Protein AF-A0A9X8VE64-F1 (afdb_monomer_lite)

Foldseek 3Di:
DDKFDDQQLDQDQDVQANRVVLVVVLVVPQDDDWDQDPQSIIDSPPDDPVCVVVNVVSCVNRVSDDPPDDPLRSPDHWDCAPDPDPPHPDDTSVVVVVVSVVVVVVVVVD

pLDDT: mean 97.13, std 4.11, range [59.72, 98.75]

Secondary structure (DSSP, 8-state):
-EEEP-GGG---EETTEEHHHHHHHHHHH--S-EEE-TTS-EEE-S--GGGHHHHHHHHHHTTS--TT--HHHHT------TTT-TT-SS--TTTHHHHHHHHHHHHTT-

Radius of gyration: 15.54 Å; chains: 1; bounding box: 37×33×43 Å

Sequence (110 aa):
HLTLFIENGRLLDYPGRPLKTGMAEIAKIHKGDFRLTANQNVIIAGVQESEKAKIEALARDHGLIDDEISEQRKNSMACVSFPTCPLAMAEAERFLPQFVTKVEGIMHRH

Organism: Serratia marcescens (NCBI:txid615)

InterPro domains:
  IPR005117 Nitrite/Sulfite reductase ferredoxin-like domain [PF03460] (1-59)
  IPR036136 Nitrite/Sulfite reductase ferredoxin-like domain superfamily [SSF55124] (1-67)
  IPR045169 Nitrite and sulphite reductase 4Fe-4S domain containing protein [PTHR11493] (1-109)
  IPR045854 Nitrite and sulphite reductase 4Fe-4S domain-like superfamily [G3DSA:3.30.413.10] (70-110)
  IPR045854 Nitrite and sulphite reductase 4Fe-4S domain-like superfamily [SSF56014] (74-108)

Structure (mmCIF, N/CA/C/O backbone):
data_AF-A0A9X8VE64-F1
#
_entry.id   AF-A0A9X8VE64-F1
#
loop_
_atom_site.group_PDB
_atom_site.id
_atom_site.type_symbol
_atom_site.label_atom_id
_atom_site.label_alt_id
_atom_site.label_comp_id
_atom_site.label_asym_id
_atom_site.label_entity_id
_atom_site.label_seq_id
_atom_site.pdbx_PDB_ins_code
_atom_site.Cartn_x
_atom_site.Cartn_y
_atom_site.Cartn_z
_atom_site.occupancy
_atom_site.B_iso_or_equiv
_atom_site.auth_seq_id
_atom_site.auth_comp_id
_atom_site.auth_asym_id
_atom_site.auth_atom_id
_atom_site.pdbx_PDB_model_num
ATOM 1 N N . HIS A 1 1 ? -0.263 1.309 16.968 1.00 86.81 1 HIS A N 1
ATOM 2 C CA . HIS A 1 1 ? -0.471 1.804 15.593 1.00 86.81 1 HIS A CA 1
ATOM 3 C C . HIS A 1 1 ? -0.352 0.612 14.660 1.00 86.81 1 HIS A C 1
ATOM 5 O O . HIS A 1 1 ? 0.259 -0.369 15.066 1.00 86.81 1 HIS A O 1
ATOM 11 N N . LEU A 1 2 ? -0.944 0.680 13.472 1.00 95.75 2 LEU A N 1
ATOM 12 C CA . LEU A 1 2 ? -0.846 -0.357 12.443 1.00 95.75 2 LEU A CA 1
ATOM 13 C C . LEU A 1 2 ? -0.309 0.293 11.168 1.00 95.75 2 LEU A C 1
ATOM 15 O O . LEU A 1 2 ? -0.885 1.276 10.710 1.00 95.75 2 LEU A O 1
ATOM 19 N N . THR A 1 3 ? 0.799 -0.210 10.633 1.00 97.62 3 THR A N 1
ATOM 20 C CA . THR A 1 3 ? 1.370 0.269 9.367 1.00 97.62 3 THR A CA 1
ATOM 21 C C . THR A 1 3 ? 0.950 -0.680 8.259 1.00 97.62 3 THR A C 1
ATOM 23 O O . THR A 1 3 ? 1.215 -1.874 8.348 1.00 97.62 3 THR A O 1
ATOM 26 N N . LEU A 1 4 ? 0.301 -0.147 7.230 1.00 98.25 4 LEU A N 1
ATOM 27 C CA . LEU A 1 4 ? -0.159 -0.900 6.071 1.00 98.25 4 LEU A CA 1
ATOM 28 C C . LEU A 1 4 ? 0.802 -0.663 4.913 1.00 98.25 4 LEU A C 1
ATOM 30 O O . LEU A 1 4 ? 1.019 0.486 4.515 1.00 98.25 4 LEU A O 1
ATOM 34 N N . PHE A 1 5 ? 1.375 -1.744 4.387 1.00 98.50 5 PHE A N 1
ATOM 35 C CA . PHE A 1 5 ? 2.132 -1.685 3.145 1.00 98.50 5 PHE A CA 1
ATOM 36 C C . PHE A 1 5 ? 1.164 -1.499 1.976 1.00 98.50 5 PHE A C 1
ATOM 38 O O . PHE A 1 5 ? 0.249 -2.298 1.799 1.00 98.50 5 PHE A O 1
ATOM 45 N N . ILE A 1 6 ? 1.377 -0.459 1.173 1.00 98.31 6 ILE A N 1
ATOM 46 C CA . ILE A 1 6 ? 0.587 -0.172 -0.021 1.00 98.31 6 ILE A CA 1
ATOM 47 C C . ILE A 1 6 ? 1.554 -0.111 -1.198 1.00 98.31 6 ILE A C 1
ATOM 49 O O . ILE A 1 6 ? 2.340 0.829 -1.308 1.00 98.31 6 ILE A O 1
ATOM 53 N N . GLU A 1 7 ? 1.497 -1.096 -2.095 1.00 98.25 7 GLU A N 1
ATOM 54 C CA . GLU A 1 7 ? 2.387 -1.139 -3.258 1.00 98.25 7 GLU A CA 1
ATOM 55 C C . GLU A 1 7 ? 2.228 0.143 -4.099 1.00 98.25 7 GLU A C 1
ATOM 57 O O . GLU A 1 7 ? 1.132 0.487 -4.553 1.00 98.25 7 GLU A O 1
ATOM 62 N N . ASN A 1 8 ? 3.329 0.889 -4.246 1.00 98.44 8 ASN A N 1
ATOM 63 C CA . ASN A 1 8 ? 3.395 2.214 -4.877 1.00 98.44 8 ASN A CA 1
ATOM 64 C C . ASN A 1 8 ? 2.464 3.294 -4.276 1.00 98.44 8 ASN A C 1
ATOM 66 O O . ASN A 1 8 ? 2.147 4.283 -4.939 1.00 98.44 8 ASN A O 1
ATOM 70 N N . GLY A 1 9 ? 1.946 3.100 -3.059 1.00 98.25 9 GLY A N 1
ATOM 71 C CA . GLY A 1 9 ? 0.939 3.987 -2.465 1.00 98.25 9 GLY A CA 1
ATOM 72 C C . GLY A 1 9 ? -0.385 4.055 -3.236 1.00 98.25 9 GLY A C 1
ATOM 73 O O . GLY A 1 9 ? -1.180 4.976 -3.025 1.00 98.25 9 GLY A O 1
ATOM 74 N N . ARG A 1 10 ? -0.649 3.105 -4.145 1.00 98.38 10 ARG A N 1
ATOM 75 C CA . ARG A 1 10 ? -1.828 3.117 -5.018 1.00 98.38 10 ARG A CA 1
ATOM 76 C C . ARG A 1 10 ? -3.026 2.427 -4.358 1.00 98.38 10 ARG A C 1
ATOM 78 O O . ARG A 1 10 ? -3.220 1.221 -4.485 1.00 98.38 10 ARG A O 1
ATOM 85 N N . LEU A 1 11 ? -3.885 3.218 -3.715 1.00 98.00 11 LEU A N 1
ATOM 86 C CA . LEU A 1 11 ? -5.163 2.749 -3.165 1.00 98.00 11 LEU A CA 1
ATOM 87 C C . LEU A 1 11 ? -6.253 2.683 -4.243 1.00 98.00 11 LEU A C 1
ATOM 89 O O . LEU A 1 11 ? -6.858 3.696 -4.603 1.00 98.00 11 LEU A O 1
ATOM 93 N N . LEU A 1 12 ? -6.525 1.474 -4.725 1.00 98.25 12 LEU A N 1
ATOM 94 C CA . LEU A 1 12 ? -7.621 1.158 -5.637 1.00 98.25 12 LEU A CA 1
ATOM 95 C C . LEU A 1 12 ? -8.289 -0.147 -5.193 1.00 98.25 12 LEU A C 1
ATOM 97 O O . LEU A 1 12 ? -7.656 -0.975 -4.538 1.00 98.25 12 LEU A O 1
ATOM 101 N N . ASP A 1 13 ? -9.553 -0.337 -5.560 1.00 98.38 13 ASP A N 1
ATOM 102 C CA . ASP A 1 13 ? -10.195 -1.637 -5.403 1.00 98.38 13 ASP A CA 1
ATOM 103 C C . ASP A 1 13 ? -9.811 -2.538 -6.577 1.00 98.38 13 ASP A C 1
ATOM 105 O O . ASP A 1 13 ? -10.180 -2.282 -7.725 1.00 98.38 13 ASP A O 1
ATOM 109 N N . TYR A 1 14 ? -9.045 -3.586 -6.281 1.00 95.94 14 TYR A N 1
ATOM 110 C CA . TYR A 1 14 ? -8.693 -4.637 -7.231 1.00 95.94 14 TYR A CA 1
ATOM 111 C C . TYR A 1 14 ? -9.621 -5.848 -7.052 1.00 95.94 14 TYR A C 1
ATOM 113 O O . TYR A 1 14 ? -10.167 -6.044 -5.960 1.00 95.94 14 TYR A O 1
ATOM 121 N N . PRO A 1 15 ? -9.780 -6.715 -8.071 1.00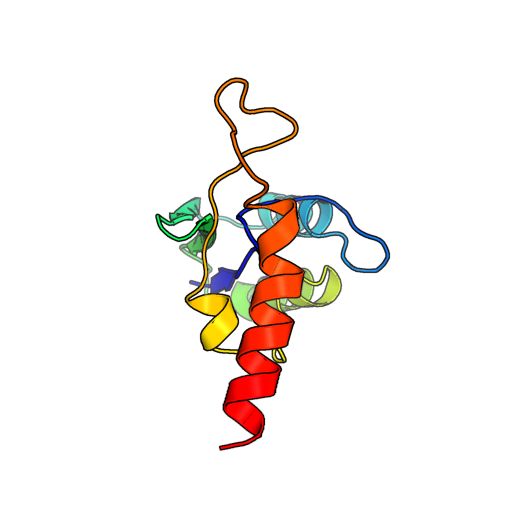 94.88 15 PRO A N 1
ATOM 122 C CA . PRO A 1 15 ? -10.498 -7.977 -7.906 1.00 94.88 15 PRO A CA 1
ATOM 123 C C . PRO A 1 15 ? -9.927 -8.787 -6.732 1.00 94.88 15 PRO A C 1
ATOM 125 O O . PRO A 1 15 ? -8.735 -9.084 -6.707 1.00 94.88 15 PRO A O 1
ATOM 128 N N . GLY A 1 16 ? -10.763 -9.091 -5.735 1.00 92.00 16 GLY A N 1
ATOM 129 C CA . GLY A 1 16 ? -10.362 -9.822 -4.525 1.00 92.00 16 GLY A CA 1
ATOM 130 C C . GLY A 1 16 ? -9.502 -9.041 -3.520 1.00 92.00 16 GLY A C 1
ATOM 131 O O . GLY A 1 16 ? -9.169 -9.592 -2.479 1.00 92.00 16 GLY A O 1
ATOM 132 N N . ARG A 1 17 ? -9.151 -7.774 -3.793 1.00 94.75 17 ARG A N 1
ATOM 133 C CA . ARG A 1 17 ? -8.397 -6.894 -2.878 1.00 94.75 17 ARG A CA 1
ATOM 134 C C . ARG A 1 17 ? -8.960 -5.465 -2.908 1.00 94.75 17 ARG A C 1
ATOM 136 O O . ARG A 1 17 ? -8.384 -4.586 -3.559 1.00 94.75 17 ARG A O 1
ATOM 143 N N . PRO A 1 18 ? -10.116 -5.220 -2.269 1.00 97.81 18 PRO A N 1
ATOM 144 C CA . PRO A 1 18 ? -10.781 -3.919 -2.260 1.00 97.81 18 PRO A CA 1
ATOM 145 C C . PRO A 1 18 ? -10.104 -2.922 -1.290 1.00 97.81 18 PRO A C 1
ATOM 147 O O . PRO A 1 18 ? -10.687 -2.520 -0.281 1.00 97.81 18 PRO A O 1
ATOM 150 N N . LEU A 1 19 ? -8.857 -2.521 -1.581 1.00 98.44 19 LEU A N 1
ATOM 151 C CA . LEU A 1 19 ? -8.009 -1.726 -0.676 1.00 98.44 19 LEU A CA 1
ATOM 152 C C . LEU A 1 19 ? -8.611 -0.357 -0.333 1.00 98.44 19 LEU A C 1
ATOM 154 O O . LEU A 1 19 ? -8.541 0.095 0.812 1.00 98.44 19 LEU A O 1
ATOM 158 N N . LYS A 1 20 ? -9.185 0.331 -1.327 1.00 98.62 20 LYS A N 1
ATOM 159 C CA . LYS A 1 20 ? -9.739 1.679 -1.147 1.00 98.62 20 LYS A CA 1
ATOM 160 C C . LYS A 1 20 ? -11.016 1.621 -0.316 1.00 98.62 20 LYS A C 1
ATOM 162 O O . LYS A 1 20 ? -11.206 2.476 0.549 1.00 98.62 20 LYS A O 1
ATOM 167 N N . THR A 1 21 ? -11.850 0.612 -0.542 1.00 98.69 21 THR A N 1
ATOM 168 C CA . THR A 1 21 ? -13.018 0.332 0.296 1.00 98.69 21 THR A CA 1
ATOM 169 C C . THR A 1 21 ? -12.596 -0.040 1.718 1.00 98.69 21 THR A C 1
ATOM 171 O O . THR A 1 21 ? -13.104 0.557 2.662 1.00 98.69 21 THR A O 1
ATOM 174 N N . GLY A 1 22 ? -11.594 -0.906 1.898 1.00 98.38 22 GLY A N 1
ATOM 175 C CA . GLY A 1 22 ? -11.083 -1.266 3.226 1.00 98.38 22 GLY A CA 1
ATOM 176 C C . GLY A 1 22 ? -10.578 -0.066 4.025 1.00 98.38 22 GLY A C 1
ATOM 177 O O . GLY A 1 22 ? -10.955 0.121 5.182 1.00 98.38 22 GLY A O 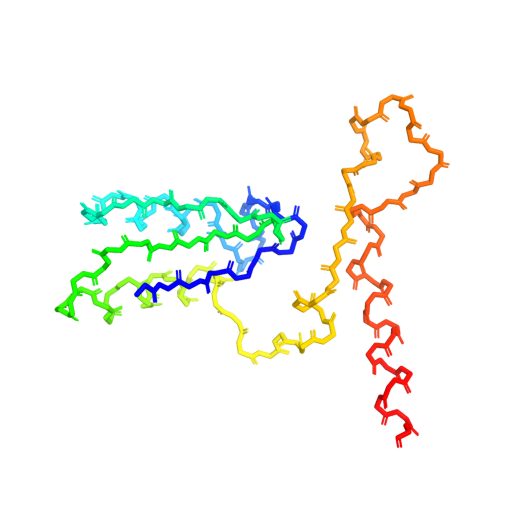1
ATOM 178 N N . MET A 1 23 ? -9.800 0.815 3.388 1.00 98.50 23 MET A N 1
ATOM 179 C CA . MET A 1 23 ? -9.362 2.068 4.010 1.00 98.50 23 MET A CA 1
ATOM 180 C C . MET A 1 23 ? -10.546 2.968 4.385 1.00 98.50 23 MET A C 1
ATOM 182 O O . MET A 1 23 ? -10.520 3.596 5.444 1.00 98.50 23 MET A O 1
ATOM 186 N N . ALA A 1 24 ? -11.593 3.018 3.555 1.00 98.56 24 ALA A N 1
ATOM 187 C CA . ALA A 1 24 ? -12.805 3.780 3.847 1.00 98.56 24 ALA A CA 1
ATOM 188 C C . ALA A 1 24 ? -13.603 3.190 5.026 1.00 98.56 24 ALA A C 1
ATOM 190 O O . ALA A 1 24 ? -14.083 3.953 5.863 1.00 98.56 24 ALA A O 1
ATOM 191 N N . GLU A 1 25 ? -13.713 1.863 5.148 1.00 98.56 25 GLU A N 1
ATOM 192 C CA . GLU A 1 25 ? -14.373 1.215 6.293 1.00 98.56 25 GLU A CA 1
ATOM 193 C C . GLU A 1 25 ? -13.611 1.447 7.600 1.00 98.56 25 GLU A C 1
ATOM 195 O O . GLU A 1 25 ? -14.210 1.798 8.620 1.00 98.56 25 GLU A O 1
ATOM 200 N N . ILE A 1 26 ? -12.279 1.352 7.564 1.00 98.44 26 ILE A N 1
ATOM 201 C CA . ILE A 1 26 ? -11.427 1.701 8.706 1.00 98.44 26 ILE A CA 1
ATOM 202 C C . ILE A 1 26 ? -11.636 3.172 9.087 1.00 98.44 26 ILE A C 1
ATOM 204 O O . ILE A 1 26 ? -11.804 3.477 10.268 1.00 98.44 26 ILE A O 1
ATOM 208 N N . ALA A 1 27 ? -11.692 4.084 8.110 1.00 98.31 27 ALA A N 1
ATOM 209 C CA . ALA A 1 27 ? -11.891 5.515 8.351 1.00 98.31 27 ALA A CA 1
ATOM 210 C C . ALA A 1 27 ? -13.212 5.835 9.070 1.00 98.31 27 ALA A C 1
ATOM 212 O O . ALA A 1 27 ? -13.264 6.777 9.857 1.00 98.31 27 ALA A O 1
ATOM 213 N N . LYS A 1 28 ? -14.277 5.055 8.840 1.00 98.25 28 LYS A N 1
ATOM 214 C CA . LYS A 1 28 ? -15.579 5.253 9.503 1.00 98.25 28 LYS A CA 1
ATOM 215 C C . LYS A 1 28 ? -15.536 4.966 11.004 1.00 98.25 28 LYS A C 1
ATOM 217 O O . LYS A 1 28 ? -16.301 5.563 11.762 1.00 98.25 28 LYS A O 1
ATOM 222 N N . ILE A 1 29 ? -14.690 4.028 11.434 1.00 97.00 29 ILE A N 1
ATOM 223 C CA . ILE A 1 29 ? -14.653 3.569 12.830 1.00 97.00 29 ILE A CA 1
ATOM 224 C C . ILE A 1 29 ? -13.457 4.110 13.612 1.00 97.00 29 ILE A C 1
ATOM 226 O O . ILE A 1 29 ? -13.559 4.286 14.828 1.00 97.00 29 ILE A O 1
ATOM 230 N N . HIS A 1 30 ? -12.341 4.377 12.930 1.00 97.94 30 HIS A N 1
ATOM 231 C CA . HIS A 1 30 ? -11.099 4.812 13.552 1.00 97.94 30 HIS A CA 1
ATOM 232 C C . HIS A 1 30 ? -11.274 6.176 14.226 1.00 97.94 30 HIS A C 1
ATOM 234 O O . HIS A 1 30 ? -11.939 7.066 13.702 1.00 97.94 30 HIS A O 1
ATOM 240 N N . LYS A 1 31 ? -10.703 6.326 15.425 1.00 96.44 31 LYS A N 1
ATOM 241 C CA . LYS A 1 31 ? -10.834 7.538 16.258 1.00 96.44 31 LYS A CA 1
ATOM 242 C C . LYS A 1 31 ? -9.573 8.398 16.298 1.00 96.44 31 LYS A C 1
ATOM 244 O O . LYS A 1 31 ? -9.615 9.485 16.861 1.00 96.44 31 LYS A O 1
ATOM 249 N N . GLY A 1 32 ? -8.464 7.888 15.769 1.00 96.69 32 GLY A N 1
ATOM 250 C CA . GLY A 1 32 ? -7.223 8.641 15.621 1.00 96.69 32 GLY A CA 1
ATOM 251 C C . GLY A 1 32 ? -7.053 9.154 14.195 1.00 96.69 32 GLY A C 1
ATOM 252 O O . GLY A 1 32 ? -8.022 9.330 13.464 1.00 96.69 32 GLY A O 1
ATOM 253 N N . ASP A 1 33 ? -5.797 9.301 13.783 1.00 98.00 33 ASP A N 1
ATOM 254 C CA . ASP A 1 33 ? -5.443 9.832 12.467 1.00 98.00 33 ASP A CA 1
ATOM 255 C C . ASP A 1 33 ? -4.823 8.763 11.564 1.00 98.00 33 ASP A C 1
ATOM 257 O O . ASP A 1 33 ? -4.249 7.769 12.032 1.00 98.00 33 ASP A O 1
ATOM 261 N N . PHE A 1 34 ? -4.857 9.021 10.258 1.00 98.56 34 PHE A N 1
ATOM 262 C CA . PHE A 1 34 ? -3.963 8.373 9.305 1.00 98.56 34 PHE A CA 1
ATOM 263 C C . PHE A 1 34 ? -2.709 9.217 9.098 1.00 98.56 34 PHE A C 1
ATOM 265 O O . PHE A 1 34 ? -2.779 10.440 8.992 1.00 98.56 34 PHE A O 1
ATOM 272 N N . ARG A 1 35 ? -1.551 8.564 9.004 1.00 98.62 35 ARG A N 1
ATOM 273 C CA . ARG A 1 35 ? -0.276 9.222 8.694 1.00 98.62 35 ARG A CA 1
ATOM 274 C C . ARG A 1 35 ? 0.293 8.627 7.420 1.00 98.62 35 ARG A C 1
ATOM 276 O O . ARG A 1 35 ? 0.568 7.430 7.370 1.00 98.62 35 ARG A O 1
ATOM 283 N N . LEU A 1 36 ? 0.467 9.463 6.405 1.00 98.56 36 LEU A N 1
ATOM 284 C CA . LEU A 1 36 ? 1.166 9.078 5.185 1.00 98.56 36 LEU A CA 1
ATOM 285 C C . LEU A 1 36 ? 2.666 9.039 5.471 1.00 98.56 36 LEU A C 1
ATOM 287 O O . LEU A 1 36 ? 3.205 9.929 6.130 1.00 98.56 36 LEU A O 1
ATOM 291 N N . THR A 1 37 ? 3.332 7.993 5.001 1.00 98.62 37 THR A N 1
ATOM 292 C CA . THR A 1 37 ? 4.776 7.818 5.186 1.00 98.62 37 THR A CA 1
ATOM 293 C C . THR A 1 37 ? 5.546 8.255 3.944 1.00 98.62 37 THR A C 1
ATOM 295 O O . THR A 1 37 ? 5.009 8.261 2.837 1.00 98.62 37 THR A O 1
ATOM 298 N N . ALA A 1 38 ? 6.837 8.548 4.107 1.00 98.62 38 ALA A N 1
ATOM 299 C CA . ALA A 1 38 ? 7.729 8.817 2.978 1.00 98.62 38 ALA A CA 1
ATOM 300 C C . ALA A 1 38 ? 7.975 7.584 2.080 1.00 98.62 38 ALA A C 1
ATOM 302 O O . ALA A 1 38 ? 8.419 7.743 0.950 1.00 98.62 38 ALA A O 1
ATOM 303 N N . ASN A 1 39 ? 7.627 6.379 2.550 1.00 98.44 39 ASN A N 1
ATOM 304 C CA . ASN A 1 39 ? 7.709 5.124 1.793 1.00 98.44 39 ASN A CA 1
ATOM 305 C C . ASN A 1 39 ? 6.375 4.766 1.114 1.00 98.44 39 ASN A C 1
ATOM 307 O O . ASN A 1 39 ? 6.092 3.594 0.904 1.00 98.44 39 ASN A O 1
ATOM 311 N N . GLN A 1 40 ? 5.513 5.757 0.852 1.00 98.50 40 GLN A N 1
ATOM 312 C CA . GLN A 1 40 ? 4.209 5.598 0.182 1.00 98.50 40 GLN A CA 1
ATOM 313 C C . GLN A 1 40 ? 3.180 4.712 0.921 1.00 98.50 40 GLN A C 1
ATOM 315 O O . GLN A 1 40 ? 2.077 4.492 0.430 1.00 98.50 40 GLN A O 1
ATOM 320 N N . ASN A 1 41 ? 3.494 4.272 2.139 1.00 98.56 41 ASN A N 1
ATOM 321 C CA . ASN A 1 41 ? 2.614 3.496 3.013 1.00 98.56 41 ASN A CA 1
ATOM 322 C C . ASN A 1 41 ? 1.727 4.394 3.890 1.00 98.56 41 ASN A C 1
ATOM 324 O O . ASN A 1 41 ? 1.978 5.600 4.020 1.00 98.56 41 ASN A O 1
ATOM 328 N N . VAL A 1 42 ? 0.736 3.791 4.555 1.00 98.62 42 VAL A N 1
ATOM 329 C CA . VAL A 1 42 ? -0.189 4.479 5.473 1.00 98.62 42 VAL A CA 1
ATOM 330 C C . VAL A 1 42 ? -0.116 3.872 6.873 1.00 98.62 42 VAL A C 1
ATOM 332 O O . VAL A 1 42 ? -0.156 2.657 7.040 1.00 98.62 42 VAL A O 1
ATOM 335 N N . ILE A 1 43 ? -0.049 4.718 7.902 1.00 98.69 43 ILE A N 1
ATOM 336 C CA . ILE A 1 43 ? -0.137 4.312 9.309 1.00 98.69 43 ILE A CA 1
ATOM 337 C C . ILE A 1 43 ? -1.515 4.675 9.856 1.00 98.69 43 ILE A C 1
ATOM 339 O O . ILE A 1 43 ? -1.902 5.842 9.842 1.00 98.69 43 ILE A O 1
ATOM 343 N N . ILE A 1 44 ? -2.207 3.696 10.433 1.00 98.50 44 ILE A N 1
ATOM 344 C CA . ILE A 1 44 ? -3.386 3.883 11.280 1.00 98.50 44 ILE A CA 1
ATOM 345 C C . ILE A 1 44 ? -2.887 4.168 12.701 1.00 98.50 44 ILE A C 1
ATOM 347 O O . ILE A 1 44 ? -2.479 3.272 13.456 1.00 98.50 44 ILE A O 1
ATOM 351 N N . ALA A 1 45 ? -2.818 5.453 13.047 1.00 98.25 45 ALA A N 1
ATOM 352 C CA . ALA A 1 45 ? -2.199 5.935 14.274 1.00 98.25 45 ALA A CA 1
ATOM 353 C C . ALA A 1 45 ? -3.228 6.157 15.389 1.00 98.25 45 ALA A C 1
ATOM 355 O O . ALA A 1 45 ? -4.368 6.517 15.132 1.00 98.25 45 ALA A O 1
ATOM 356 N N . GLY A 1 46 ? -2.824 5.961 16.648 1.00 97.06 46 GLY A N 1
ATOM 357 C CA . GLY A 1 46 ? -3.718 6.188 17.794 1.00 97.06 46 GLY A CA 1
ATOM 358 C C . GLY A 1 46 ? -4.843 5.156 17.947 1.00 97.06 46 GLY A C 1
ATOM 359 O O . GLY A 1 46 ? -5.874 5.464 18.531 1.00 97.06 46 GLY A O 1
ATOM 360 N N . VAL A 1 47 ? -4.670 3.938 17.420 1.00 97.00 47 VAL A N 1
ATOM 361 C CA . VAL A 1 47 ? -5.629 2.837 17.626 1.00 97.00 47 VAL A CA 1
ATOM 362 C C . VAL A 1 47 ? -5.630 2.429 19.101 1.00 97.00 47 VAL A C 1
ATOM 364 O O . VAL A 1 47 ? -4.591 2.008 19.620 1.00 97.00 47 VAL A O 1
ATOM 367 N N . GLN A 1 48 ? -6.787 2.556 19.755 1.00 95.62 48 GLN A N 1
ATOM 368 C CA . GLN A 1 48 ? -7.004 2.077 21.121 1.00 95.62 48 GLN A CA 1
ATOM 369 C C . GLN A 1 48 ? -6.856 0.557 21.181 1.00 95.62 48 GLN A C 1
ATOM 371 O O . GLN A 1 48 ? -7.180 -0.142 20.223 1.00 95.62 48 GLN A O 1
ATOM 376 N N . GLU A 1 49 ? -6.382 0.032 22.309 1.00 95.81 49 GLU A N 1
ATOM 377 C CA . GLU A 1 49 ? -6.117 -1.401 22.451 1.00 95.81 49 GLU A CA 1
ATOM 378 C C . GLU A 1 49 ? -7.353 -2.273 22.196 1.00 95.81 49 GLU A C 1
ATOM 380 O O . GLU A 1 49 ? -7.248 -3.267 21.480 1.00 95.81 49 GLU A O 1
ATOM 385 N N . SER A 1 50 ? -8.525 -1.840 22.670 1.00 96.25 50 SER A N 1
ATOM 386 C CA . SER A 1 50 ? -9.809 -2.517 22.450 1.00 96.25 50 SER A CA 1
ATOM 387 C C . SER A 1 50 ? -10.242 -2.576 20.981 1.00 96.25 50 SER A C 1
ATOM 389 O O . SER A 1 50 ? -10.984 -3.475 20.601 1.00 96.25 50 SER A O 1
ATOM 391 N N . GLU A 1 51 ? -9.771 -1.652 20.139 1.00 96.44 51 GLU A N 1
ATOM 392 C CA . GLU A 1 51 ? -10.151 -1.567 18.723 1.00 96.44 51 GLU A CA 1
ATOM 393 C C . GLU A 1 51 ? -9.150 -2.268 17.792 1.00 96.44 51 GLU A C 1
ATOM 395 O O . GLU A 1 51 ? -9.437 -2.435 16.605 1.00 96.44 51 GLU A O 1
ATOM 400 N N . LYS A 1 52 ? -7.981 -2.703 18.296 1.00 95.69 52 LYS A N 1
ATOM 401 C CA . LYS A 1 52 ? -6.913 -3.299 17.470 1.00 95.69 52 LYS A CA 1
ATOM 402 C C . LYS A 1 52 ? -7.413 -4.475 16.634 1.00 95.69 52 LYS A C 1
ATOM 404 O O . LYS A 1 52 ? -7.228 -4.465 15.423 1.00 95.69 52 LYS A O 1
ATOM 409 N N . ALA A 1 53 ? -8.086 -5.437 17.267 1.00 97.00 53 ALA A N 1
ATOM 410 C CA . ALA A 1 53 ? -8.575 -6.639 16.592 1.00 97.00 53 ALA A CA 1
ATOM 411 C C . ALA A 1 53 ? -9.582 -6.312 15.478 1.00 97.00 53 ALA A C 1
ATOM 413 O O . ALA A 1 53 ? -9.542 -6.906 14.407 1.00 97.00 53 ALA A O 1
ATOM 414 N N . LYS A 1 54 ? -10.454 -5.325 15.704 1.00 97.69 54 LYS A N 1
ATOM 415 C CA . LYS A 1 54 ? -11.462 -4.899 14.728 1.00 97.69 54 LYS A CA 1
ATOM 416 C C . LYS A 1 54 ? -10.836 -4.196 13.522 1.00 97.69 54 LYS A C 1
ATOM 418 O O . LYS A 1 54 ? -11.219 -4.465 12.388 1.00 97.69 54 LYS A O 1
ATOM 423 N N . ILE A 1 55 ? -9.878 -3.301 13.767 1.00 98.19 55 ILE A N 1
ATOM 424 C CA . ILE A 1 55 ? -9.141 -2.594 12.710 1.00 98.19 55 ILE A CA 1
ATOM 425 C C . ILE A 1 55 ? -8.303 -3.581 11.890 1.00 98.19 55 ILE A C 1
ATOM 427 O O . ILE A 1 55 ? -8.288 -3.494 10.665 1.00 98.19 55 ILE A O 1
ATOM 431 N N . GLU A 1 56 ? -7.632 -4.528 12.550 1.00 98.12 56 GLU A N 1
ATOM 432 C CA . GLU A 1 56 ? -6.850 -5.562 11.873 1.00 98.12 56 GLU A CA 1
ATOM 433 C C . GLU A 1 56 ? -7.734 -6.496 11.041 1.00 98.12 56 GLU A C 1
ATOM 435 O O . GLU A 1 56 ? -7.391 -6.771 9.894 1.00 98.12 56 GLU A O 1
ATOM 440 N N . ALA A 1 57 ? -8.888 -6.921 11.566 1.00 98.12 57 ALA A N 1
ATOM 441 C CA . ALA A 1 57 ? -9.846 -7.737 10.821 1.00 98.12 57 ALA A CA 1
ATOM 442 C C . ALA A 1 57 ? -10.292 -7.035 9.530 1.00 98.12 57 ALA A C 1
ATOM 444 O O . ALA A 1 57 ? -10.146 -7.599 8.452 1.00 98.12 57 ALA A O 1
ATOM 445 N N . LEU A 1 58 ? -10.707 -5.763 9.607 1.00 98.06 58 LEU A N 1
ATOM 446 C CA . LEU A 1 58 ? -11.057 -4.986 8.412 1.00 98.06 58 LEU A CA 1
ATOM 447 C C . LEU A 1 58 ? -9.895 -4.878 7.420 1.00 98.06 58 LEU A C 1
ATOM 449 O O . LEU A 1 58 ? -10.112 -4.979 6.212 1.00 98.06 58 LEU A O 1
ATOM 453 N N . ALA A 1 59 ? -8.674 -4.666 7.918 1.00 98.19 59 ALA A N 1
ATOM 454 C CA . ALA A 1 59 ? -7.494 -4.575 7.070 1.00 98.19 59 ALA A CA 1
ATOM 455 C C . ALA A 1 59 ? -7.213 -5.901 6.342 1.00 98.19 59 ALA A C 1
ATOM 457 O O . ALA A 1 59 ? -6.949 -5.888 5.140 1.00 98.19 59 ALA A O 1
ATOM 458 N N . ARG A 1 60 ? -7.324 -7.042 7.030 1.00 97.94 60 ARG A N 1
ATOM 459 C CA . ARG A 1 60 ? -7.156 -8.379 6.436 1.00 97.94 60 ARG A CA 1
ATOM 460 C C . ARG A 1 60 ? -8.274 -8.712 5.449 1.00 97.94 60 ARG A C 1
ATOM 462 O O . ARG A 1 60 ? -7.976 -9.077 4.316 1.00 97.94 60 ARG A O 1
ATOM 469 N N . ASP A 1 61 ? -9.533 -8.488 5.823 1.00 97.62 61 ASP A N 1
ATOM 470 C CA . ASP A 1 61 ? -10.713 -8.791 4.995 1.00 97.62 61 ASP A CA 1
ATOM 471 C C . ASP A 1 61 ? -10.704 -8.053 3.646 1.00 97.62 61 ASP A C 1
ATOM 473 O O . ASP A 1 61 ? -11.255 -8.537 2.657 1.00 97.62 61 ASP A O 1
ATOM 477 N N . HIS A 1 62 ? -10.060 -6.883 3.587 1.00 98.25 62 HIS A N 1
ATOM 478 C CA . HIS A 1 62 ? -9.954 -6.073 2.371 1.00 98.25 62 HIS A CA 1
ATOM 479 C C . HIS A 1 62 ? -8.597 -6.199 1.658 1.00 98.25 62 HIS A C 1
ATOM 481 O O . HIS A 1 62 ? -8.373 -5.512 0.659 1.00 98.25 62 HIS A O 1
ATOM 487 N N . GLY A 1 63 ? -7.693 -7.061 2.139 1.00 97.12 63 GLY A N 1
ATOM 488 C CA . GLY A 1 63 ? -6.383 -7.307 1.527 1.00 97.12 63 GLY A CA 1
ATOM 489 C C . GLY A 1 63 ? -5.344 -6.201 1.747 1.00 97.12 63 GLY A C 1
ATOM 490 O O . GLY A 1 63 ? -4.394 -6.100 0.975 1.00 97.12 63 GLY A O 1
ATOM 491 N N . LEU A 1 64 ? -5.518 -5.354 2.768 1.00 97.94 64 LEU A N 1
ATOM 492 C CA . LEU A 1 64 ? -4.536 -4.335 3.180 1.00 97.94 64 LEU A CA 1
ATOM 493 C C . LEU A 1 64 ? -3.378 -4.923 4.001 1.00 97.94 64 LEU A C 1
ATOM 495 O O . LEU A 1 64 ? -2.339 -4.278 4.142 1.00 97.94 64 LEU A O 1
ATOM 499 N N . ILE A 1 65 ? -3.569 -6.116 4.567 1.00 97.69 65 ILE A N 1
ATOM 500 C CA . ILE A 1 65 ? -2.517 -6.910 5.200 1.00 97.69 65 ILE A CA 1
ATOM 501 C C . ILE A 1 65 ? -2.379 -8.204 4.413 1.00 97.69 65 ILE A C 1
ATOM 503 O O . ILE A 1 65 ? -3.350 -8.939 4.243 1.00 97.69 65 ILE A O 1
ATOM 507 N N . ASP A 1 66 ? -1.155 -8.461 3.978 1.00 94.94 66 ASP A N 1
ATOM 508 C CA . ASP A 1 66 ? -0.736 -9.685 3.319 1.00 94.94 66 ASP A CA 1
ATOM 509 C C . ASP A 1 66 ? 0.618 -10.082 3.924 1.00 94.94 66 ASP A C 1
ATOM 511 O O . ASP A 1 66 ? 1.608 -9.349 3.816 1.00 94.94 66 ASP A O 1
ATOM 515 N N . ASP A 1 67 ? 0.622 -11.206 4.641 1.00 95.25 67 ASP A N 1
ATOM 516 C CA . ASP A 1 67 ? 1.786 -11.698 5.378 1.00 95.25 67 ASP A CA 1
ATOM 517 C C . ASP A 1 67 ? 2.841 -12.326 4.444 1.00 95.25 67 ASP A C 1
ATOM 519 O O . ASP A 1 67 ? 3.977 -12.543 4.865 1.00 95.25 67 ASP A O 1
ATOM 523 N N . GLU A 1 68 ? 2.507 -12.572 3.170 1.00 94.88 68 GLU A N 1
ATOM 524 C CA . GLU A 1 68 ? 3.421 -13.149 2.175 1.00 94.88 68 GLU A CA 1
ATOM 525 C C . GLU A 1 68 ? 4.322 -12.093 1.510 1.00 94.88 68 GLU A C 1
ATOM 527 O O . GLU A 1 68 ? 5.260 -12.426 0.780 1.00 94.88 68 GLU A O 1
ATOM 532 N N . ILE A 1 69 ? 4.085 -10.803 1.772 1.00 96.19 69 ILE A N 1
ATOM 533 C CA . ILE A 1 69 ? 4.880 -9.715 1.196 1.00 96.19 69 ILE A CA 1
ATOM 534 C C . ILE A 1 69 ? 6.306 -9.739 1.759 1.00 96.19 69 ILE A C 1
ATOM 536 O O . ILE A 1 69 ? 6.537 -9.523 2.953 1.00 96.19 69 ILE A O 1
ATOM 540 N N . SER A 1 70 ? 7.279 -9.916 0.863 1.00 97.44 70 SER A N 1
ATOM 541 C CA . SER A 1 70 ? 8.699 -9.978 1.208 1.00 97.44 70 SER A CA 1
ATOM 542 C C . SER A 1 70 ? 9.257 -8.648 1.735 1.00 97.44 70 SER A C 1
ATOM 544 O O . SER A 1 70 ? 8.789 -7.556 1.395 1.00 97.44 70 SER A O 1
ATOM 546 N N . GLU A 1 71 ? 10.348 -8.724 2.501 1.00 97.12 71 GLU A N 1
ATOM 547 C CA . GLU A 1 71 ? 11.102 -7.532 2.911 1.00 97.12 71 GLU A CA 1
ATOM 548 C C . GLU A 1 71 ? 11.704 -6.788 1.711 1.00 97.12 71 GLU A C 1
ATOM 550 O O . GLU A 1 71 ? 11.750 -5.557 1.715 1.00 97.12 71 GLU A O 1
ATOM 555 N N . GLN A 1 72 ? 12.094 -7.503 0.648 1.00 97.88 72 GLN A N 1
ATOM 556 C CA . GLN A 1 72 ? 12.574 -6.881 -0.589 1.00 97.88 72 GLN A CA 1
ATOM 557 C C . GLN A 1 72 ? 11.496 -5.977 -1.199 1.00 97.88 72 GLN A C 1
ATOM 559 O O . GLN A 1 72 ? 11.791 -4.857 -1.622 1.00 97.88 72 GLN A O 1
ATOM 564 N N . ARG A 1 73 ? 10.237 -6.424 -1.204 1.00 98.38 73 ARG A N 1
ATOM 565 C CA . ARG A 1 73 ? 9.102 -5.649 -1.710 1.00 98.38 73 ARG A CA 1
ATOM 566 C C . ARG A 1 73 ? 8.740 -4.483 -0.797 1.00 98.38 73 ARG A C 1
ATOM 568 O O . ARG A 1 73 ? 8.554 -3.379 -1.301 1.00 98.38 73 ARG A O 1
ATOM 575 N N . LYS A 1 74 ? 8.731 -4.681 0.527 1.00 98.00 74 LYS A N 1
ATOM 576 C CA . LYS A 1 74 ? 8.486 -3.603 1.511 1.00 98.00 74 LYS A CA 1
ATOM 577 C C . LYS A 1 74 ? 9.509 -2.469 1.429 1.00 98.00 74 LYS A C 1
ATOM 579 O O . LYS A 1 74 ? 9.168 -1.326 1.719 1.00 98.00 74 LYS A O 1
ATOM 584 N N . ASN A 1 75 ? 10.742 -2.785 1.031 1.00 98.12 75 ASN A N 1
ATOM 585 C CA . ASN A 1 75 ? 11.838 -1.828 0.867 1.00 98.12 75 ASN A CA 1
ATOM 586 C C . ASN A 1 75 ? 12.040 -1.373 -0.593 1.00 98.12 75 ASN A C 1
ATOM 588 O O . ASN A 1 75 ? 13.050 -0.745 -0.908 1.00 98.12 75 ASN A O 1
ATOM 592 N N . SER A 1 76 ? 11.093 -1.668 -1.490 1.00 98.50 76 SER A N 1
ATOM 593 C CA . SER A 1 76 ? 11.099 -1.204 -2.882 1.00 98.50 76 SER A CA 1
ATOM 594 C C . SER A 1 76 ? 10.097 -0.065 -3.087 1.00 98.50 76 SER A C 1
ATOM 596 O O . SER A 1 76 ? 9.039 -0.034 -2.466 1.00 98.50 76 SER A O 1
ATOM 598 N N . MET A 1 77 ? 10.416 0.872 -3.982 1.00 98.69 77 MET A N 1
ATOM 599 C CA . MET A 1 77 ? 9.571 2.034 -4.274 1.00 98.69 77 MET A CA 1
ATOM 600 C C . MET A 1 77 ? 9.761 2.502 -5.720 1.00 98.69 77 MET A C 1
ATOM 602 O O . MET A 1 77 ? 10.858 2.405 -6.270 1.00 98.69 77 MET A O 1
ATOM 606 N N . ALA A 1 78 ? 8.707 3.059 -6.316 1.00 98.69 78 ALA A N 1
ATOM 607 C CA . ALA A 1 78 ? 8.755 3.718 -7.616 1.00 98.69 78 ALA A CA 1
ATOM 608 C C . ALA A 1 78 ? 7.998 5.052 -7.592 1.00 98.69 78 ALA A C 1
ATOM 610 O O . ALA A 1 78 ? 7.079 5.258 -6.800 1.00 98.69 78 ALA A O 1
ATOM 611 N N . CYS A 1 79 ? 8.383 5.981 -8.472 1.00 98.62 79 CYS A N 1
ATOM 612 C CA . CYS A 1 79 ? 7.564 7.160 -8.750 1.00 98.62 79 CYS A CA 1
ATOM 613 C C . CYS A 1 79 ? 6.376 6.789 -9.655 1.00 98.62 79 CYS A C 1
ATOM 615 O O . CYS A 1 7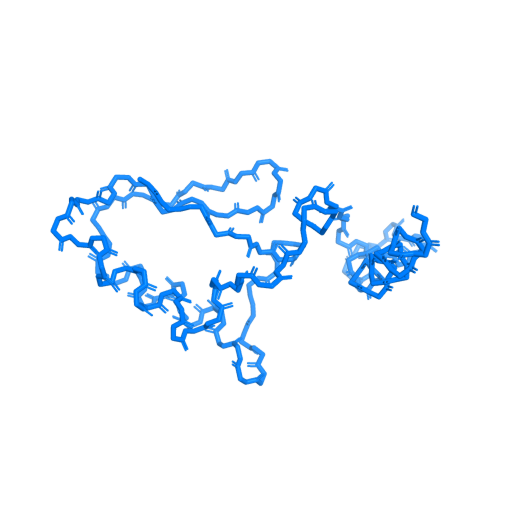9 ? 6.325 5.692 -10.209 1.00 98.62 79 CYS A O 1
ATOM 617 N N . VAL A 1 80 ? 5.449 7.731 -9.848 1.00 98.75 80 VAL A N 1
ATOM 618 C CA . VAL A 1 80 ? 4.248 7.513 -10.673 1.00 98.75 80 VAL A CA 1
ATOM 619 C C . VAL A 1 80 ? 4.606 7.164 -12.125 1.00 98.75 80 VAL A C 1
ATOM 621 O O . VAL A 1 80 ? 4.141 6.163 -12.654 1.00 98.75 80 VAL A O 1
ATOM 624 N N . SER A 1 81 ? 5.482 7.950 -12.764 1.00 98.69 81 SER A N 1
ATOM 625 C CA . SER A 1 81 ? 5.806 7.817 -14.195 1.00 98.69 81 SER A CA 1
ATOM 626 C C . SER A 1 81 ? 4.544 7.831 -15.092 1.00 98.69 81 SER A C 1
ATOM 628 O O . SER A 1 81 ? 3.630 8.629 -14.865 1.00 98.69 81 SER A O 1
ATOM 630 N N . PHE A 1 82 ? 4.488 7.023 -16.149 1.00 97.94 82 PHE A N 1
ATOM 631 C CA . PHE A 1 82 ? 3.308 6.859 -16.991 1.00 97.94 82 PHE A CA 1
ATOM 632 C C . PHE A 1 82 ? 2.132 6.244 -16.206 1.00 97.94 82 PHE A C 1
ATOM 634 O O . PHE A 1 82 ? 2.344 5.439 -15.302 1.00 97.94 82 PHE A O 1
ATOM 641 N N . PRO A 1 83 ? 0.870 6.550 -16.564 1.00 98.06 83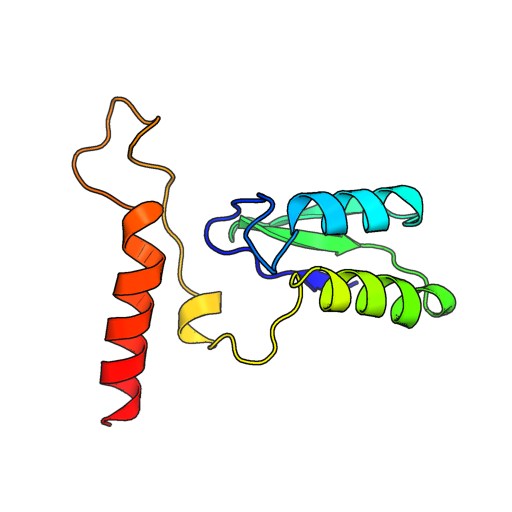 PRO A N 1
ATOM 642 C CA . PRO A 1 83 ? 0.431 7.321 -17.731 1.00 98.06 83 PRO A CA 1
ATOM 643 C C . PRO A 1 83 ? 0.238 8.822 -17.462 1.00 98.06 83 PRO A C 1
ATOM 645 O O . PRO A 1 83 ? -0.182 9.540 -18.364 1.00 98.06 83 PRO A O 1
ATOM 648 N N . THR A 1 84 ? 0.480 9.301 -16.239 1.00 98.62 84 THR A N 1
ATOM 649 C CA . THR A 1 84 ? 0.083 10.660 -15.832 1.00 98.62 84 THR A CA 1
ATOM 650 C C . THR A 1 84 ? 1.235 11.654 -15.754 1.00 98.62 84 THR A C 1
ATOM 652 O O . THR A 1 84 ? 0.989 12.852 -15.876 1.00 98.62 84 THR A O 1
ATOM 655 N N . CYS A 1 85 ? 2.481 11.207 -15.568 1.00 98.50 85 CYS A N 1
ATOM 656 C CA . CYS A 1 85 ? 3.639 12.097 -15.595 1.00 98.50 85 CYS A CA 1
ATOM 657 C C . CYS A 1 85 ? 4.017 12.433 -17.049 1.00 98.50 85 CYS A C 1
ATOM 659 O O . CYS A 1 85 ? 4.462 11.540 -17.773 1.00 98.50 85 CYS A O 1
ATOM 661 N N . PRO A 1 86 ? 3.927 13.705 -17.485 1.00 98.25 86 PRO A N 1
ATOM 662 C CA . PRO A 1 86 ? 4.266 14.097 -18.856 1.00 98.25 86 PRO A CA 1
ATOM 663 C C . PRO A 1 86 ? 5.780 14.111 -19.124 1.00 98.25 86 PRO A C 1
ATOM 665 O O . PRO A 1 86 ? 6.202 14.305 -20.258 1.00 98.25 86 PRO A O 1
ATOM 668 N N . LEU A 1 87 ? 6.595 13.933 -18.080 1.00 98.56 87 LEU A N 1
ATOM 669 C CA . LEU A 1 87 ? 8.059 13.923 -18.145 1.00 98.56 87 LEU A CA 1
ATOM 670 C C . LEU A 1 87 ? 8.641 12.504 -18.074 1.00 98.56 87 LEU A C 1
ATOM 672 O O . LEU A 1 87 ? 9.858 12.336 -18.019 1.00 98.56 87 LEU A O 1
ATOM 676 N N . ALA A 1 88 ? 7.786 11.482 -18.008 1.00 98.38 88 ALA A N 1
ATOM 677 C CA . ALA A 1 88 ? 8.221 10.099 -17.928 1.00 98.38 88 ALA A CA 1
ATOM 678 C C . ALA A 1 88 ? 8.965 9.676 -19.205 1.00 98.38 88 ALA A C 1
ATOM 680 O O . ALA A 1 88 ? 8.513 9.931 -20.318 1.00 98.38 88 ALA A O 1
ATOM 681 N N . MET A 1 89 ? 10.103 9.002 -19.027 1.00 98.50 89 MET A N 1
ATOM 682 C CA . MET A 1 89 ? 10.882 8.410 -20.124 1.00 98.50 89 MET A CA 1
ATOM 683 C C . MET A 1 89 ? 10.748 6.881 -20.172 1.00 98.50 89 MET A C 1
ATOM 685 O O . MET A 1 89 ? 10.850 6.287 -21.240 1.00 98.50 89 MET A O 1
ATOM 689 N N . ALA A 1 90 ? 10.504 6.242 -19.026 1.00 98.50 90 ALA A N 1
ATOM 690 C CA . ALA A 1 90 ? 10.311 4.801 -18.881 1.00 98.50 90 ALA A CA 1
ATOM 691 C C . ALA A 1 90 ? 9.314 4.513 -17.750 1.00 98.50 90 ALA A C 1
ATOM 693 O O . ALA A 1 90 ? 9.145 5.336 -16.849 1.00 98.50 90 ALA A O 1
ATOM 694 N N . GLU A 1 91 ? 8.668 3.347 -17.779 1.00 98.56 91 GLU A N 1
ATOM 695 C CA . GLU A 1 91 ? 7.747 2.910 -16.721 1.00 98.56 91 GLU A CA 1
ATOM 696 C C . GLU A 1 91 ? 8.427 2.844 -15.347 1.00 98.56 91 GLU A C 1
ATOM 698 O O . GLU A 1 91 ? 9.597 2.482 -15.235 1.00 98.56 91 GLU A O 1
ATOM 703 N N . ALA A 1 92 ? 7.661 3.150 -14.296 1.00 98.69 92 ALA A N 1
ATOM 704 C CA . ALA A 1 92 ? 8.109 3.014 -12.912 1.00 98.69 92 ALA A CA 1
ATOM 705 C C . ALA A 1 92 ? 7.052 2.279 -12.075 1.00 98.69 92 ALA A C 1
ATOM 707 O O . ALA A 1 92 ? 7.168 1.068 -11.910 1.00 98.69 92 ALA A O 1
ATOM 708 N N . GLU A 1 93 ? 5.983 2.951 -11.630 1.00 98.69 93 GLU A N 1
ATOM 709 C CA . GLU A 1 93 ? 4.902 2.350 -10.829 1.00 98.69 93 GLU A CA 1
ATOM 710 C C . GLU A 1 93 ? 4.352 1.049 -11.432 1.00 98.69 93 GLU A C 1
ATOM 712 O O . GLU A 1 93 ? 4.259 0.032 -10.750 1.00 98.69 93 GLU A O 1
ATOM 717 N N . ARG A 1 94 ? 4.022 1.059 -12.730 1.00 98.44 94 ARG A N 1
ATOM 718 C CA . ARG A 1 94 ? 3.434 -0.104 -13.418 1.00 98.44 94 ARG A CA 1
ATOM 719 C C . ARG A 1 94 ? 4.443 -1.216 -13.711 1.00 98.44 94 ARG A C 1
ATOM 721 O O . ARG A 1 94 ? 4.045 -2.342 -13.994 1.00 98.44 94 ARG A O 1
ATOM 728 N N . PHE A 1 95 ? 5.738 -0.907 -13.654 1.00 98.50 95 PHE A N 1
ATOM 729 C CA . PHE A 1 95 ? 6.829 -1.854 -13.884 1.00 98.50 95 PHE A CA 1
ATOM 730 C C . PHE A 1 95 ? 7.304 -2.521 -12.587 1.00 98.50 95 PHE A C 1
ATOM 732 O O . PHE A 1 95 ? 7.632 -3.711 -12.590 1.00 98.50 95 PHE A O 1
ATOM 739 N N . LEU A 1 96 ? 7.310 -1.773 -11.478 1.00 98.75 96 LEU A N 1
ATOM 740 C CA . LEU A 1 96 ? 7.897 -2.196 -10.208 1.00 98.75 96 LEU A CA 1
ATOM 741 C C . LEU A 1 96 ? 7.391 -3.565 -9.716 1.00 98.75 96 LEU A C 1
ATOM 743 O O . LEU A 1 96 ? 8.247 -4.385 -9.382 1.00 98.75 96 LEU A O 1
ATOM 747 N N . PRO A 1 97 ? 6.077 -3.888 -9.719 1.00 98.12 97 PRO A N 1
ATOM 748 C CA . PRO A 1 97 ? 5.604 -5.145 -9.141 1.00 98.12 97 PRO A CA 1
ATOM 749 C C . PRO A 1 97 ? 6.239 -6.380 -9.789 1.00 98.12 97 PRO A C 1
ATOM 751 O O . PRO A 1 97 ? 6.695 -7.279 -9.082 1.00 98.12 97 PRO A O 1
ATOM 754 N N . GLN A 1 98 ? 6.330 -6.393 -11.126 1.00 98.44 98 GLN A N 1
ATOM 755 C CA . GLN A 1 98 ? 6.931 -7.489 -11.893 1.00 98.44 98 GLN A CA 1
ATOM 756 C C . GLN A 1 98 ? 8.455 -7.515 -11.765 1.00 98.44 98 GLN A C 1
ATOM 758 O O . GLN A 1 98 ? 9.063 -8.587 -11.757 1.00 98.44 98 GLN A O 1
ATOM 763 N N . PHE A 1 99 ? 9.086 -6.342 -11.692 1.00 98.50 99 PHE A N 1
ATOM 764 C CA . PHE A 1 99 ? 10.526 -6.239 -11.498 1.00 98.50 99 PHE A CA 1
ATOM 765 C C . PHE A 1 99 ? 10.948 -6.812 -10.145 1.00 98.50 99 PHE A C 1
ATOM 767 O O . PHE A 1 99 ? 11.848 -7.648 -10.095 1.00 98.50 99 PHE A O 1
ATOM 774 N N . VAL A 1 100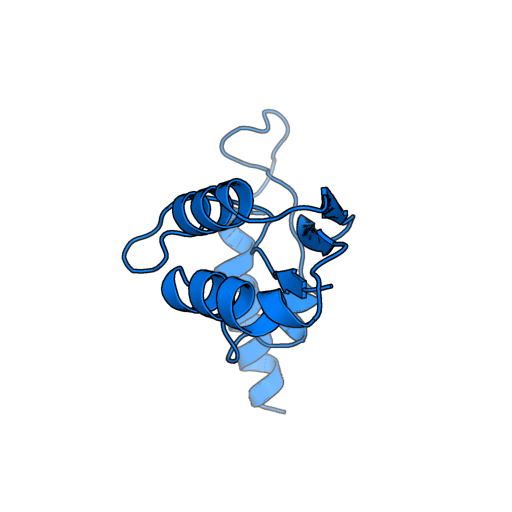 ? 10.250 -6.441 -9.070 1.00 98.38 100 VAL A N 1
ATOM 775 C CA . VAL A 1 100 ? 10.520 -6.957 -7.725 1.00 98.38 100 VAL A CA 1
ATOM 776 C C . VAL A 1 100 ? 10.334 -8.474 -7.675 1.00 98.38 100 VAL A C 1
ATOM 778 O O . VAL A 1 100 ? 11.210 -9.152 -7.154 1.00 98.38 100 VAL A O 1
ATOM 781 N N . THR A 1 101 ? 9.303 -9.033 -8.325 1.00 98.12 101 THR A N 1
ATOM 782 C CA . THR A 1 101 ? 9.134 -10.498 -8.426 1.00 98.12 101 THR A CA 1
ATOM 783 C C . THR A 1 101 ? 10.344 -11.182 -9.070 1.00 98.12 101 THR A C 1
ATOM 785 O O . THR A 1 101 ? 10.769 -12.252 -8.634 1.00 98.12 101 THR A O 1
ATOM 788 N N . LYS A 1 102 ? 10.949 -10.570 -10.097 1.00 98.06 102 LYS A N 1
ATOM 789 C CA . LYS A 1 102 ? 12.179 -11.101 -10.706 1.00 98.06 102 LYS A CA 1
ATOM 790 C C . LYS A 1 102 ? 13.366 -11.031 -9.746 1.00 98.06 102 LYS A C 1
ATOM 792 O O . LYS A 1 102 ? 14.153 -11.973 -9.718 1.00 98.06 102 LYS A O 1
ATOM 797 N N . VAL A 1 103 ? 13.495 -9.948 -8.977 1.00 97.81 103 VAL A N 1
ATOM 798 C CA . VAL A 1 103 ? 14.556 -9.782 -7.968 1.00 97.81 103 VAL A CA 1
ATOM 799 C C . VAL A 1 103 ? 14.409 -10.814 -6.849 1.00 97.81 103 VAL A C 1
ATOM 801 O O . VAL A 1 103 ? 1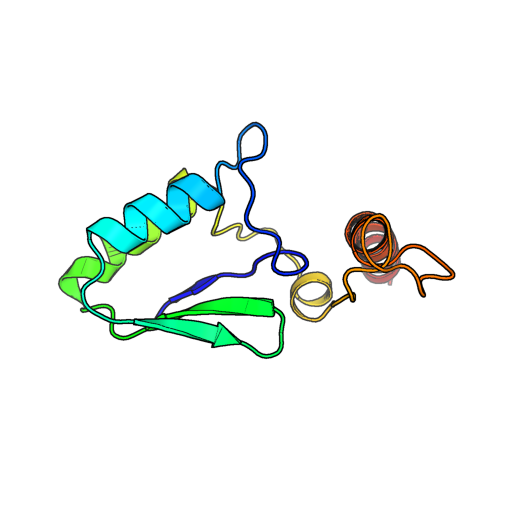5.374 -11.509 -6.550 1.00 97.81 103 VAL A O 1
ATOM 804 N N . GLU A 1 104 ? 13.204 -10.994 -6.306 1.00 97.12 104 GLU A N 1
ATOM 805 C CA . GLU A 1 104 ? 12.887 -12.031 -5.311 1.00 97.12 104 GLU A CA 1
ATOM 806 C C . GLU A 1 104 ? 13.273 -13.426 -5.835 1.00 97.12 104 GLU A C 1
ATOM 808 O O . GLU A 1 104 ? 13.964 -14.186 -5.158 1.00 97.12 104 GLU A O 1
ATOM 813 N N . GLY A 1 105 ? 12.933 -13.735 -7.091 1.00 97.19 105 GLY A N 1
ATOM 814 C CA . GLY A 1 105 ? 13.322 -14.992 -7.735 1.00 97.19 105 GLY A CA 1
ATOM 815 C C . GLY A 1 105 ? 14.833 -15.167 -7.946 1.00 97.19 105 GLY A C 1
ATOM 816 O O . GLY A 1 105 ? 15.306 -16.299 -8.023 1.00 97.19 105 GLY A O 1
ATOM 817 N N . ILE A 1 106 ? 15.609 -14.082 -8.047 1.00 96.75 106 ILE A N 1
ATOM 818 C CA . ILE A 1 106 ? 17.080 -14.146 -8.064 1.00 96.75 106 ILE A CA 1
ATOM 819 C C . ILE A 1 106 ? 17.606 -14.421 -6.655 1.00 96.75 106 ILE A C 1
ATOM 821 O O . ILE A 1 106 ? 18.468 -15.282 -6.503 1.00 96.75 106 ILE A O 1
ATOM 825 N N . MET A 1 107 ? 17.072 -13.731 -5.646 1.00 95.00 107 MET A N 1
ATOM 826 C CA . MET A 1 107 ? 17.488 -13.882 -4.250 1.00 95.00 107 MET A CA 1
ATOM 827 C C . MET A 1 107 ? 17.241 -15.296 -3.730 1.00 95.00 107 MET A C 1
ATOM 829 O O . MET A 1 107 ? 18.110 -15.844 -3.078 1.00 95.00 107 MET A O 1
ATOM 833 N N . HIS A 1 108 ? 16.114 -15.923 -4.074 1.00 90.94 108 HIS A N 1
ATOM 834 C CA . HIS A 1 108 ? 15.816 -17.295 -3.646 1.00 90.94 108 HIS A CA 1
ATOM 835 C C . HIS A 1 108 ? 16.721 -18.377 -4.258 1.00 90.94 108 HIS A C 1
ATOM 837 O O . HIS A 1 108 ? 16.703 -19.513 -3.790 1.00 90.94 108 HIS A O 1
ATOM 843 N N . ARG A 1 109 ? 17.478 -18.071 -5.321 1.00 85.75 109 ARG A N 1
ATOM 844 C CA . ARG A 1 109 ? 18.415 -19.027 -5.939 1.00 85.75 109 ARG A CA 1
ATOM 845 C C . ARG A 1 109 ? 19.789 -19.061 -5.263 1.00 85.75 109 ARG A C 1
ATOM 847 O O . ARG A 1 109 ? 20.591 -19.919 -5.630 1.00 85.75 109 ARG A O 1
ATOM 854 N N . HIS A 1 110 ? 20.060 -18.145 -4.337 1.00 59.72 110 HIS A N 1
ATOM 855 C CA . HIS A 1 110 ? 21.327 -18.002 -3.618 1.00 59.72 110 HIS A CA 1
ATOM 856 C C . HIS A 1 110 ? 21.106 -18.080 -2.108 1.00 59.72 110 HIS A C 1
ATOM 858 O O . HIS A 1 110 ? 22.073 -18.477 -1.425 1.00 59.72 110 HIS A O 1
#